Protein AF-A0A847CDE6-F1 (afdb_monomer)

Solvent-accessible surface area (backbone atoms only — not comparable to full-atom values): 7199 Å² total; per-residue (Å²): 108,73,70,57,56,50,54,49,52,53,52,52,48,53,51,50,54,51,52,49,50,52,51,25,51,54,47,37,51,52,49,52,53,52,50,53,54,47,44,52,54,51,23,53,53,48,33,51,51,52,49,53,51,48,52,47,45,44,61,77,71,66,63,63,68,65,73,66,37,55,56,52,48,56,56,47,49,54,49,44,49,56,50,23,49,56,49,30,53,57,51,43,53,52,52,51,44,50,48,37,66,73,66,53,42,68,82,60,35,47,65,78,61,49,59,76,61,46,80,73,61,72,68,63,59,57,61,65,74,75,112

Foldseek 3Di:
DVVVVVVVVVVVVVVVVVVLVVQQVVVQVVVVVVLVVVLVVQLVVQLVVLVVVVVCCCVPPVVDDDPVSVVVCVVVNVVSNVVSNVVSVVVSLVVVLVCCVVVVCVVRHDVVSVVVNDDDDPVVVVVVVVD

pLDDT: mean 76.38, std 14.14, range [44.34, 94.56]

Structure (mmCIF, N/CA/C/O backbone):
data_AF-A0A847CDE6-F1
#
_entry.id   AF-A0A847CDE6-F1
#
loop_
_atom_site.group_PDB
_atom_site.id
_atom_site.type_symbol
_atom_site.label_atom_id
_atom_site.label_alt_id
_atom_site.label_comp_id
_atom_site.label_asym_id
_atom_site.label_entity_id
_atom_site.label_seq_id
_atom_site.pdbx_PDB_ins_code
_atom_site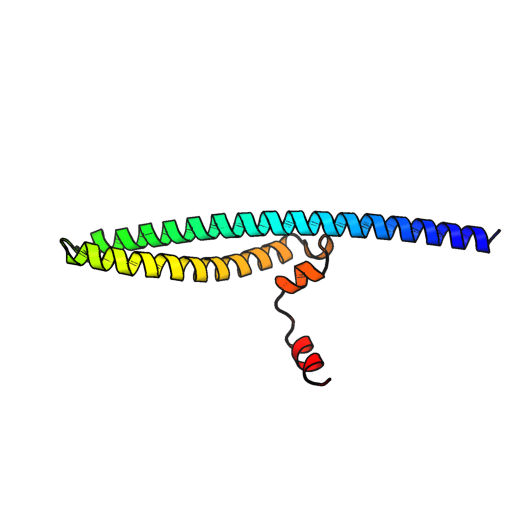.Cartn_x
_atom_site.Cartn_y
_atom_site.Cartn_z
_atom_site.occupancy
_atom_site.B_iso_or_equiv
_atom_site.auth_seq_id
_atom_site.auth_comp_id
_atom_site.auth_asym_id
_atom_site.auth_atom_id
_atom_site.pdbx_PDB_model_num
ATOM 1 N N . MET A 1 1 ? -33.922 -2.466 48.358 1.00 61.00 1 MET A N 1
ATOM 2 C CA . MET A 1 1 ? -32.780 -3.405 48.414 1.00 61.00 1 MET A CA 1
ATOM 3 C C . MET A 1 1 ? -32.584 -4.143 47.098 1.00 61.00 1 MET A C 1
ATOM 5 O O . MET A 1 1 ? -31.568 -3.888 46.480 1.00 61.00 1 MET A O 1
ATOM 9 N N . ILE A 1 2 ? -33.522 -4.970 46.613 1.00 65.50 2 ILE A N 1
ATOM 10 C CA . ILE A 1 2 ? -33.324 -5.722 45.350 1.00 65.50 2 ILE A CA 1
ATOM 11 C C . ILE A 1 2 ? -33.226 -4.790 44.123 1.00 65.50 2 ILE A C 1
ATOM 13 O O . ILE A 1 2 ? -32.323 -4.952 43.309 1.00 65.50 2 ILE A O 1
ATOM 17 N N . ASP A 1 3 ? -34.083 -3.769 44.025 1.00 72.25 3 ASP A N 1
ATOM 18 C CA . ASP A 1 3 ? -34.047 -2.811 42.902 1.00 72.25 3 ASP A CA 1
ATOM 19 C C . ASP A 1 3 ? -32.786 -1.931 42.888 1.00 72.25 3 ASP A C 1
ATOM 21 O O . ASP A 1 3 ? -32.280 -1.578 41.827 1.00 72.25 3 ASP A O 1
ATOM 25 N N . GLU A 1 4 ? -32.240 -1.622 44.065 1.00 74.31 4 GLU A N 1
ATOM 26 C CA . GLU A 1 4 ? -30.999 -0.850 44.222 1.00 74.31 4 GLU A CA 1
ATOM 27 C C . GLU A 1 4 ? -29.782 -1.655 43.753 1.00 74.31 4 GLU A C 1
ATOM 29 O O . GLU A 1 4 ? -28.921 -1.133 43.049 1.00 74.31 4 GLU A O 1
ATOM 34 N N . GLU A 1 5 ? -29.750 -2.951 44.072 1.00 73.81 5 GLU A N 1
ATOM 35 C CA . GLU A 1 5 ? -28.667 -3.856 43.682 1.00 73.81 5 GLU A CA 1
ATOM 36 C C . GLU A 1 5 ? -28.673 -4.148 42.167 1.00 73.81 5 GLU A C 1
ATOM 38 O O . GLU A 1 5 ? -27.620 -4.320 41.547 1.00 73.81 5 GLU A O 1
ATOM 43 N N . ILE A 1 6 ? -29.859 -4.181 41.547 1.00 77.50 6 ILE A N 1
ATOM 44 C CA . ILE A 1 6 ? -30.011 -4.312 40.091 1.00 77.50 6 ILE A CA 1
ATOM 45 C C . ILE A 1 6 ? -29.548 -3.028 39.394 1.00 77.50 6 ILE A C 1
ATOM 47 O O . ILE A 1 6 ? -28.787 -3.102 38.426 1.00 77.50 6 ILE A O 1
ATOM 51 N N . ASP A 1 7 ? -29.954 -1.853 39.883 1.00 78.19 7 ASP A N 1
ATOM 52 C CA . ASP A 1 7 ? -29.586 -0.576 39.262 1.00 78.19 7 ASP A CA 1
ATOM 53 C C . ASP A 1 7 ? -28.079 -0.279 39.405 1.00 78.19 7 ASP A C 1
ATOM 55 O O . ASP A 1 7 ? -27.441 0.235 38.477 1.00 78.19 7 ASP A O 1
ATOM 59 N N . GLU A 1 8 ? -27.465 -0.693 40.518 1.00 80.00 8 GLU A N 1
ATOM 60 C CA . GLU A 1 8 ? -26.016 -0.627 40.726 1.00 80.00 8 GLU A CA 1
ATOM 61 C C . GLU A 1 8 ? -25.254 -1.541 39.752 1.00 80.00 8 GLU A C 1
ATOM 63 O O . GLU A 1 8 ? -24.342 -1.072 39.059 1.00 80.00 8 GLU A O 1
ATOM 68 N N . LYS A 1 9 ? -25.684 -2.802 39.586 1.00 78.25 9 LYS A N 1
ATOM 69 C CA . LYS A 1 9 ? -25.100 -3.729 38.597 1.00 78.25 9 LYS A CA 1
ATOM 70 C C . LYS A 1 9 ? -25.218 -3.189 37.172 1.00 78.25 9 LYS A C 1
ATOM 72 O O . LYS A 1 9 ? -24.238 -3.214 36.430 1.00 78.25 9 LYS A O 1
ATOM 77 N N . VAL A 1 10 ? -26.365 -2.618 36.798 1.00 81.56 10 VAL A N 1
ATOM 78 C CA . VAL A 1 10 ? -26.576 -2.015 35.469 1.00 81.56 10 VAL A CA 1
ATOM 79 C C . VAL A 1 10 ? -25.682 -0.784 35.251 1.00 81.56 10 VAL A C 1
ATOM 81 O O . VAL A 1 10 ? -25.190 -0.564 34.139 1.00 81.56 10 VAL A O 1
ATOM 84 N N . ARG A 1 11 ? -25.438 0.039 36.279 1.00 78.25 11 ARG A N 1
ATOM 85 C CA . ARG A 1 11 ? -24.498 1.173 36.193 1.00 78.25 11 ARG A CA 1
ATOM 86 C C . ARG A 1 11 ? -23.051 0.714 36.058 1.00 78.25 11 ARG A C 1
ATOM 88 O O . ARG A 1 11 ? -22.312 1.294 35.261 1.00 78.25 11 ARG A O 1
ATOM 95 N N . GLU A 1 12 ? -22.639 -0.306 36.806 1.00 78.69 12 GLU A N 1
ATOM 96 C CA . GLU A 1 12 ? -21.302 -0.889 36.675 1.00 78.69 12 GLU A CA 1
ATOM 97 C C . GLU A 1 12 ? -21.078 -1.501 35.293 1.00 78.69 12 GLU A C 1
ATOM 99 O O . GLU A 1 12 ? -20.025 -1.297 34.688 1.00 78.69 12 GLU A O 1
ATOM 104 N N . GLN A 1 13 ? -22.080 -2.201 34.765 1.00 75.19 13 GLN A N 1
ATOM 105 C CA . GLN A 1 13 ? -22.021 -2.827 33.448 1.00 75.19 13 GLN A CA 1
ATOM 106 C C . GLN A 1 13 ? -21.903 -1.767 32.345 1.00 75.19 13 GLN A C 1
ATOM 108 O O . GLN A 1 13 ? -20.968 -1.818 31.552 1.00 75.19 13 GLN A O 1
ATOM 113 N N . ARG A 1 14 ? -22.706 -0.692 32.405 1.00 74.38 14 ARG A N 1
ATOM 114 C CA . ARG A 1 14 ? -22.579 0.458 31.488 1.00 74.38 14 ARG A CA 1
ATOM 115 C C . ARG A 1 14 ? -21.202 1.126 31.533 1.00 74.38 14 ARG A C 1
ATOM 117 O O . ARG A 1 14 ? -20.693 1.555 30.497 1.00 74.38 14 ARG A O 1
ATOM 124 N N . LYS A 1 15 ? -20.582 1.229 32.713 1.00 76.50 15 LYS A N 1
ATOM 125 C CA . LYS A 1 15 ? -19.212 1.756 32.845 1.00 76.50 15 LYS A CA 1
ATOM 126 C C . LYS A 1 15 ? -18.184 0.818 32.208 1.00 76.50 15 LYS A C 1
ATOM 128 O O . LYS A 1 15 ? -17.297 1.300 31.507 1.00 76.50 15 LYS A O 1
ATOM 133 N N . LYS A 1 16 ? -18.308 -0.498 32.417 1.00 75.69 16 LYS A N 1
ATOM 134 C CA . LYS A 1 16 ? -17.429 -1.510 31.805 1.00 75.69 16 LYS A CA 1
ATOM 135 C C . LYS A 1 16 ? -17.537 -1.491 30.279 1.00 75.69 16 LYS A C 1
ATOM 137 O O . LYS A 1 16 ? -16.508 -1.387 29.615 1.00 75.69 16 LYS A O 1
ATOM 142 N N . ASP A 1 17 ? -18.754 -1.443 29.745 1.00 73.81 17 ASP A N 1
ATOM 143 C CA . ASP A 1 17 ? -19.010 -1.380 28.302 1.00 73.81 17 ASP A CA 1
ATOM 144 C C . ASP A 1 17 ? -18.441 -0.094 27.677 1.00 73.81 17 ASP A C 1
ATOM 146 O O . ASP A 1 17 ? -17.846 -0.119 26.598 1.00 73.81 17 ASP A O 1
ATOM 150 N N . ALA A 1 18 ? -18.554 1.045 28.373 1.00 73.00 18 ALA A N 1
ATOM 151 C CA . ALA A 1 18 ? -17.982 2.312 27.917 1.00 73.00 18 ALA A CA 1
ATOM 152 C C . ALA A 1 18 ? -16.442 2.286 27.884 1.00 73.00 18 ALA A C 1
ATOM 154 O O . ALA A 1 18 ? -15.833 2.791 26.936 1.00 73.00 18 ALA A O 1
ATOM 155 N N . ILE A 1 19 ? -15.805 1.681 28.891 1.00 75.06 19 ILE A N 1
ATOM 156 C CA . ILE A 1 19 ? -14.346 1.504 28.943 1.00 75.06 19 ILE A CA 1
ATOM 157 C C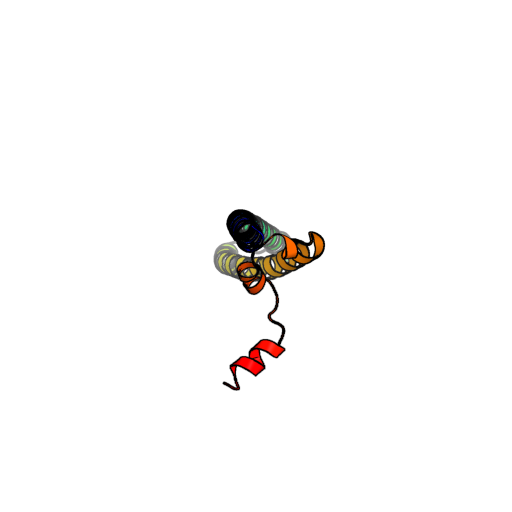 . ILE A 1 19 ? -13.886 0.543 27.837 1.00 75.06 19 ILE A C 1
ATOM 159 O O . ILE A 1 19 ? -12.897 0.815 27.150 1.00 75.06 19 ILE A O 1
ATOM 163 N N . GLU A 1 20 ? -14.614 -0.552 27.616 1.00 74.31 20 GLU A N 1
ATOM 164 C CA . GLU A 1 20 ? -14.328 -1.505 26.545 1.00 74.31 20 GLU A CA 1
ATOM 165 C C . GLU A 1 20 ? -14.460 -0.852 25.164 1.00 74.31 20 GLU A C 1
ATOM 167 O O . GLU A 1 20 ? -13.567 -0.995 24.326 1.00 74.31 20 GLU A O 1
ATOM 172 N N . TYR A 1 21 ? -15.508 -0.054 24.942 1.00 73.44 21 TYR A N 1
ATOM 173 C CA . TYR A 1 21 ? -15.693 0.704 23.707 1.00 73.44 21 TYR A CA 1
ATOM 174 C C . TYR A 1 21 ? -14.537 1.681 23.450 1.00 73.44 21 TYR A C 1
ATOM 176 O O . TYR A 1 21 ? -14.010 1.745 22.334 1.00 73.44 21 TYR A O 1
ATOM 184 N N . GLN A 1 22 ? -14.087 2.412 24.476 1.00 73.81 22 GLN A N 1
ATOM 185 C CA . GLN A 1 22 ? -12.930 3.303 24.345 1.00 73.81 22 GLN A CA 1
ATOM 186 C C . GLN A 1 22 ? -11.635 2.538 24.040 1.00 73.81 22 GLN A C 1
ATOM 188 O O . GLN A 1 22 ? -10.854 2.971 23.187 1.00 73.81 22 GLN A O 1
ATOM 193 N N . ASN A 1 23 ? -11.421 1.381 24.670 1.00 74.19 23 ASN A N 1
ATOM 194 C CA . ASN A 1 23 ? -10.270 0.523 24.389 1.00 74.19 23 ASN A CA 1
ATOM 195 C C . ASN A 1 23 ? -10.312 -0.041 22.957 1.00 74.19 23 ASN A C 1
ATOM 197 O O . ASN A 1 23 ? -9.308 0.035 22.246 1.00 74.19 23 ASN A O 1
ATOM 201 N N . LYS A 1 24 ? -11.475 -0.512 22.483 1.00 70.00 24 LYS A N 1
ATOM 202 C CA . LYS A 1 24 ? -11.680 -0.951 21.089 1.00 70.00 24 LYS A CA 1
ATOM 203 C C . LYS A 1 24 ? -11.428 0.182 20.097 1.00 70.00 24 LYS A C 1
ATOM 205 O O . LYS A 1 24 ? -10.770 -0.029 19.076 1.00 70.00 24 LYS A O 1
ATOM 210 N N . LYS A 1 25 ? -11.881 1.404 20.400 1.00 69.88 25 LYS A N 1
ATOM 211 C CA . LYS A 1 25 ? -11.625 2.594 19.573 1.00 69.88 25 LYS A CA 1
ATOM 212 C C . LYS A 1 25 ? -10.127 2.887 19.469 1.00 69.88 25 LYS A C 1
ATOM 214 O O . LYS A 1 25 ? -9.624 3.043 18.360 1.00 69.88 25 LYS A O 1
ATOM 219 N N . ARG A 1 26 ? -9.399 2.903 20.591 1.00 71.38 26 ARG A N 1
ATOM 220 C CA . ARG A 1 26 ? -7.944 3.143 20.607 1.00 71.38 26 ARG A CA 1
ATOM 221 C C . ARG A 1 26 ? -7.178 2.081 19.811 1.00 71.38 26 ARG A C 1
ATOM 223 O O . ARG A 1 26 ? -6.341 2.435 18.987 1.00 71.38 26 ARG A O 1
ATOM 230 N N . ASN A 1 27 ? -7.515 0.805 19.986 1.00 73.50 27 ASN A N 1
ATOM 231 C CA . ASN A 1 27 ? -6.887 -0.288 19.237 1.00 73.50 27 ASN A CA 1
ATOM 232 C C . ASN A 1 27 ? -7.158 -0.193 17.729 1.00 73.50 27 ASN A C 1
ATOM 234 O O . ASN A 1 27 ? -6.274 -0.482 16.928 1.00 73.50 27 ASN A O 1
ATOM 238 N N . SER A 1 28 ? -8.348 0.272 17.342 1.00 72.31 28 SER A N 1
ATOM 239 C CA . SER A 1 28 ? -8.709 0.496 15.938 1.00 72.31 28 SER A CA 1
ATOM 240 C C . SER A 1 28 ? -7.861 1.598 15.291 1.00 72.31 28 SER A C 1
ATOM 242 O O . SER A 1 28 ? -7.417 1.438 14.158 1.00 72.31 28 SER A O 1
ATOM 244 N N . TYR A 1 29 ? -7.584 2.692 16.013 1.00 74.69 29 TYR A N 1
ATOM 245 C CA . TYR A 1 29 ? -6.681 3.744 15.528 1.00 74.69 29 TYR A CA 1
ATOM 246 C C . TYR A 1 29 ? -5.245 3.247 15.375 1.00 74.69 29 TYR A C 1
ATOM 248 O O . TYR A 1 29 ? -4.617 3.525 14.359 1.00 74.69 29 TYR A O 1
ATOM 256 N N . ILE A 1 30 ? -4.738 2.491 16.353 1.00 76.25 30 ILE A N 1
ATOM 257 C CA . ILE A 1 30 ? -3.386 1.919 16.286 1.00 76.25 30 ILE A CA 1
ATOM 258 C C . ILE A 1 30 ? -3.277 0.964 15.096 1.00 76.25 30 ILE A C 1
ATOM 260 O O . ILE A 1 30 ? -2.322 1.053 14.332 1.00 76.25 30 ILE A O 1
ATOM 264 N N . PHE A 1 31 ? -4.277 0.106 14.887 1.00 79.88 31 PHE A N 1
ATOM 265 C CA . PHE A 1 31 ? -4.314 -0.778 13.726 1.00 79.88 31 PHE A CA 1
ATOM 266 C C . PHE A 1 31 ? -4.326 -0.000 12.414 1.00 79.88 31 PHE A C 1
ATOM 268 O O . PHE A 1 31 ? -3.556 -0.326 11.522 1.00 79.88 31 PHE A O 1
ATOM 275 N N . MET A 1 32 ? -5.154 1.041 12.303 1.00 80.31 32 MET A N 1
ATOM 276 C CA . MET A 1 32 ? -5.215 1.870 11.102 1.00 80.31 32 MET A CA 1
ATOM 277 C C . MET A 1 32 ? -3.871 2.554 10.826 1.00 80.31 32 MET A C 1
ATOM 279 O O . MET A 1 32 ? -3.398 2.507 9.699 1.00 80.31 32 MET A O 1
ATOM 283 N N . LEU A 1 33 ? -3.213 3.102 11.853 1.00 81.81 33 LEU A N 1
ATOM 284 C CA . LEU A 1 33 ? -1.878 3.694 11.723 1.00 81.81 33 LEU A CA 1
ATOM 285 C C . LEU A 1 33 ? -0.827 2.667 11.288 1.00 81.81 33 LEU A C 1
ATOM 287 O O . LEU A 1 33 ? -0.049 2.939 10.377 1.00 81.81 33 LEU A O 1
ATOM 291 N N . CYS A 1 34 ? -0.811 1.481 11.901 1.00 83.06 34 CYS A N 1
ATOM 292 C CA . CYS A 1 34 ? 0.099 0.406 11.512 1.00 83.06 34 CYS A CA 1
ATOM 293 C C . CYS A 1 34 ? -0.175 -0.094 10.088 1.00 83.06 34 CYS A C 1
ATOM 295 O O . CYS A 1 34 ? 0.771 -0.326 9.341 1.00 83.06 34 CYS A O 1
ATOM 297 N N . ALA A 1 35 ? -1.444 -0.236 9.705 1.00 82.81 35 ALA A N 1
ATOM 298 C CA . ALA A 1 35 ? -1.846 -0.670 8.374 1.00 82.81 35 ALA A CA 1
ATOM 299 C C . ALA A 1 35 ? -1.438 0.360 7.311 1.00 82.81 35 ALA A C 1
ATOM 301 O O . ALA A 1 35 ? -0.831 -0.012 6.315 1.00 82.81 35 ALA A O 1
ATOM 302 N N . SER A 1 36 ? -1.655 1.653 7.563 1.00 85.88 36 SER A N 1
ATOM 303 C CA . SER A 1 36 ? -1.210 2.720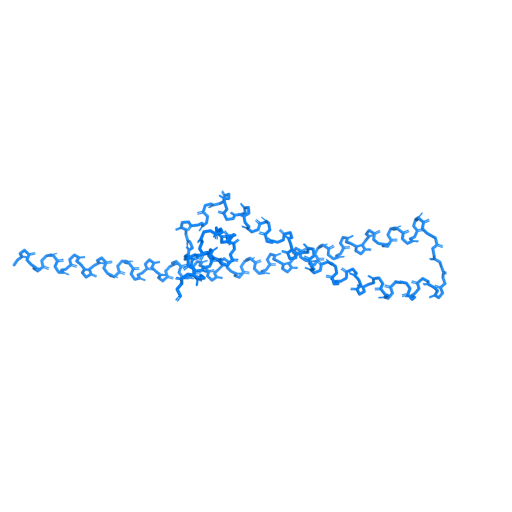 6.660 1.00 85.88 36 SER A CA 1
ATOM 304 C C . SER A 1 36 ? 0.315 2.810 6.559 1.00 85.88 36 SER A C 1
ATOM 306 O O . SER A 1 36 ? 0.848 3.002 5.471 1.00 85.88 36 SER A O 1
ATOM 308 N N . LEU A 1 37 ? 1.048 2.639 7.666 1.00 89.62 37 LEU A N 1
ATOM 309 C CA . LEU A 1 37 ? 2.514 2.568 7.616 1.00 89.62 37 LEU A CA 1
ATOM 310 C C . LEU A 1 37 ? 2.986 1.370 6.787 1.00 89.62 37 LEU A C 1
ATOM 312 O O . LEU A 1 37 ? 3.899 1.506 5.975 1.00 89.62 37 LEU A O 1
ATOM 316 N N . PHE A 1 38 ? 2.350 0.212 6.970 1.00 88.25 38 PHE A N 1
ATOM 317 C CA . PHE A 1 38 ? 2.641 -0.984 6.191 1.00 88.25 38 PHE A CA 1
ATOM 318 C C . PHE A 1 38 ? 2.361 -0.768 4.698 1.00 88.25 38 PHE A C 1
ATOM 320 O O . PHE A 1 38 ? 3.229 -1.071 3.888 1.00 88.25 38 PHE A O 1
ATOM 327 N N . GLU A 1 39 ? 1.221 -0.167 4.343 1.00 88.31 39 GLU A N 1
ATOM 328 C CA . GLU A 1 39 ? 0.854 0.179 2.962 1.00 88.31 39 GLU A CA 1
ATOM 329 C C . GLU A 1 39 ? 1.926 1.038 2.281 1.00 88.31 39 GLU A C 1
ATOM 331 O O . GLU A 1 39 ? 2.331 0.760 1.151 1.00 88.31 39 GLU A O 1
ATOM 336 N N . ILE A 1 40 ? 2.425 2.066 2.978 1.00 90.81 40 ILE A N 1
ATOM 337 C CA . ILE A 1 40 ? 3.462 2.959 2.449 1.00 90.81 40 ILE A CA 1
ATOM 338 C C . ILE A 1 40 ? 4.762 2.184 2.215 1.00 90.81 40 ILE A C 1
ATOM 340 O O . ILE A 1 40 ? 5.333 2.264 1.128 1.00 90.81 40 ILE A O 1
ATOM 344 N N . VAL A 1 41 ? 5.232 1.424 3.210 1.00 93.06 41 VAL A N 1
ATOM 345 C CA . VAL A 1 41 ? 6.488 0.664 3.095 1.00 93.06 41 VAL A CA 1
ATOM 346 C C . VAL A 1 41 ? 6.391 -0.397 1.998 1.00 93.06 41 VAL A C 1
ATOM 348 O O . VAL A 1 41 ? 7.304 -0.518 1.182 1.00 93.06 41 VAL A O 1
ATOM 351 N N . GLU A 1 42 ? 5.281 -1.129 1.942 1.00 90.38 42 GLU A N 1
ATOM 352 C CA . GLU A 1 4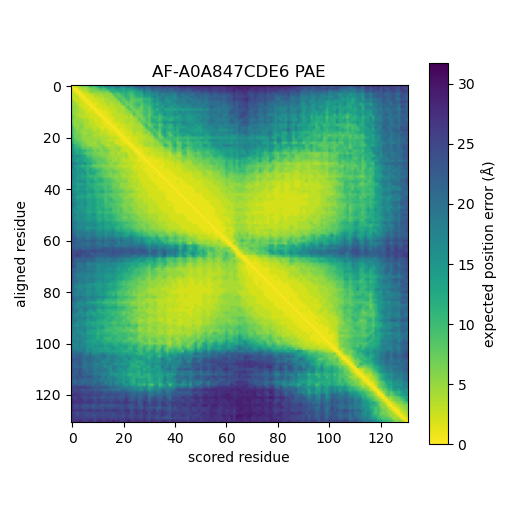2 ? 5.001 -2.127 0.910 1.00 90.38 42 GLU A CA 1
ATOM 353 C C . GLU A 1 42 ? 5.011 -1.499 -0.487 1.00 90.38 42 GLU A C 1
ATOM 355 O O . GLU A 1 42 ? 5.690 -1.999 -1.386 1.00 90.38 42 GLU A O 1
ATOM 360 N N . THR A 1 43 ? 4.313 -0.375 -0.665 1.00 91.56 43 THR A N 1
ATOM 361 C CA . THR A 1 43 ? 4.219 0.308 -1.961 1.00 91.56 43 THR A CA 1
ATOM 362 C C . THR A 1 43 ? 5.583 0.819 -2.421 1.00 91.56 43 THR A C 1
ATOM 364 O O . THR A 1 43 ? 5.950 0.638 -3.582 1.00 91.56 43 THR A O 1
ATOM 367 N N . VAL A 1 44 ? 6.373 1.407 -1.516 1.00 93.38 44 VAL A N 1
ATOM 368 C CA . VAL A 1 44 ? 7.735 1.868 -1.826 1.00 93.38 44 VAL A CA 1
ATOM 369 C C . VAL A 1 44 ? 8.625 0.695 -2.236 1.00 93.38 44 VAL A C 1
ATOM 371 O O . VAL A 1 44 ? 9.296 0.773 -3.266 1.00 93.38 44 VAL A O 1
ATOM 374 N N . LEU A 1 45 ? 8.602 -0.410 -1.484 1.00 94.56 45 LEU A N 1
ATOM 375 C CA . LEU A 1 45 ? 9.367 -1.613 -1.823 1.00 94.56 45 LEU A CA 1
ATOM 376 C C . LEU A 1 45 ? 8.970 -2.168 -3.193 1.00 94.56 45 LEU A C 1
ATOM 378 O O . LEU A 1 45 ? 9.840 -2.504 -3.995 1.00 94.56 45 LEU A O 1
ATOM 382 N N . LEU A 1 46 ? 7.672 -2.223 -3.486 1.00 94.00 46 LEU A N 1
ATOM 383 C CA . LEU A 1 46 ? 7.169 -2.721 -4.759 1.00 94.00 46 LEU A CA 1
ATOM 384 C C . LEU A 1 46 ? 7.626 -1.849 -5.932 1.00 94.00 46 LEU A C 1
ATOM 386 O O . LEU A 1 46 ? 8.090 -2.382 -6.940 1.00 94.00 46 LEU A O 1
ATOM 390 N N . ILE A 1 47 ? 7.548 -0.523 -5.797 1.00 92.94 47 ILE A N 1
ATOM 391 C CA . ILE A 1 47 ? 8.026 0.413 -6.823 1.00 92.94 47 ILE A CA 1
ATOM 392 C C . ILE A 1 47 ? 9.526 0.223 -7.061 1.00 92.94 47 ILE A C 1
ATOM 394 O O . ILE A 1 47 ? 9.948 0.148 -8.213 1.00 92.94 47 ILE A O 1
ATOM 398 N N . VAL A 1 48 ? 10.328 0.092 -5.998 1.00 94.12 48 VAL A N 1
ATOM 399 C CA . VAL A 1 48 ? 11.774 -0.155 -6.113 1.00 94.12 48 VAL A CA 1
ATOM 400 C C . VAL A 1 48 ? 12.049 -1.466 -6.849 1.00 94.12 48 VAL A C 1
ATOM 402 O O . VAL A 1 48 ? 12.864 -1.488 -7.769 1.00 94.12 48 VAL A O 1
ATOM 405 N N . VAL A 1 49 ? 11.346 -2.548 -6.504 1.00 94.56 49 VAL A N 1
ATOM 406 C CA . VAL A 1 49 ? 11.492 -3.845 -7.182 1.00 94.56 49 VAL A CA 1
ATOM 407 C C . VAL A 1 49 ? 11.129 -3.733 -8.662 1.00 94.56 49 VAL A C 1
ATOM 409 O O . VAL A 1 49 ? 11.899 -4.187 -9.508 1.00 94.56 49 VAL A O 1
ATOM 412 N N . LEU A 1 50 ? 10.009 -3.087 -9.000 1.00 93.50 50 LEU A N 1
ATOM 413 C CA . LEU A 1 50 ? 9.621 -2.856 -10.394 1.00 93.50 50 LEU A CA 1
ATOM 414 C C . LEU A 1 50 ? 10.671 -2.036 -11.151 1.00 93.50 50 LEU A C 1
ATOM 416 O O . LEU A 1 50 ? 10.977 -2.352 -12.299 1.00 93.50 50 LEU A O 1
ATOM 420 N N . PHE A 1 51 ? 11.260 -1.029 -10.505 1.00 92.31 51 PHE A N 1
ATOM 421 C CA . PHE A 1 51 ? 12.335 -0.224 -11.079 1.00 92.31 51 PHE A CA 1
ATOM 422 C C . PHE A 1 51 ? 13.593 -1.040 -11.370 1.00 92.31 51 PHE A C 1
ATOM 424 O O . PHE A 1 51 ? 14.166 -0.925 -12.453 1.00 92.31 51 PHE A O 1
ATOM 431 N N . VAL A 1 52 ? 14.017 -1.881 -10.424 1.00 91.88 52 VAL A N 1
ATOM 432 C CA . VAL A 1 52 ? 15.183 -2.760 -10.592 1.00 91.88 52 VAL A CA 1
ATOM 433 C C . VAL A 1 52 ? 14.942 -3.752 -11.726 1.00 91.88 52 VAL A C 1
ATOM 435 O O . VAL A 1 52 ? 15.805 -3.923 -12.587 1.00 91.88 52 VAL A O 1
ATOM 438 N N . VAL A 1 53 ? 13.754 -4.360 -11.774 1.00 92.19 53 VAL A N 1
ATOM 439 C CA . VAL A 1 53 ? 13.356 -5.273 -12.852 1.00 92.19 53 VAL A CA 1
ATOM 440 C C . VAL A 1 53 ? 13.355 -4.546 -14.198 1.00 92.19 53 VAL A C 1
ATOM 442 O O . VAL A 1 53 ? 13.916 -5.050 -15.169 1.00 92.19 53 VAL A O 1
ATOM 445 N N . PHE A 1 54 ? 12.798 -3.338 -14.263 1.00 89.81 54 PHE A N 1
ATOM 446 C CA . PHE A 1 54 ? 12.788 -2.536 -15.482 1.00 89.81 54 PHE A CA 1
ATOM 447 C C . PHE A 1 54 ? 14.200 -2.179 -15.966 1.00 89.81 54 PHE A C 1
ATOM 449 O O . PHE A 1 54 ? 14.511 -2.382 -17.141 1.00 89.81 54 PHE A O 1
ATOM 456 N N . MET A 1 55 ? 15.078 -1.711 -15.072 1.00 87.31 55 MET A N 1
ATOM 457 C CA . MET A 1 55 ? 16.478 -1.440 -15.416 1.00 87.31 55 MET A CA 1
ATOM 458 C C . MET A 1 55 ? 17.198 -2.695 -15.905 1.00 87.31 55 MET A C 1
ATOM 460 O O . MET A 1 55 ? 17.942 -2.634 -16.884 1.00 87.31 55 MET A O 1
ATOM 464 N N . PHE A 1 56 ? 16.942 -3.842 -15.273 1.00 88.69 56 PHE A N 1
ATOM 465 C CA . PHE A 1 56 ? 17.484 -5.117 -15.723 1.00 88.69 56 PHE A CA 1
ATOM 466 C C . PHE A 1 56 ? 17.056 -5.426 -17.166 1.00 88.69 56 PHE A C 1
ATOM 468 O O . PHE A 1 56 ? 17.912 -5.714 -17.998 1.00 88.69 56 PHE A O 1
ATOM 475 N N . PHE A 1 57 ? 15.771 -5.287 -17.508 1.00 87.94 57 PHE A N 1
ATOM 476 C CA . PHE A 1 57 ? 15.294 -5.494 -18.882 1.00 87.94 57 PHE A CA 1
ATOM 477 C C . PHE A 1 57 ? 15.903 -4.504 -19.887 1.00 87.94 57 PHE A C 1
ATOM 479 O O . PHE A 1 57 ? 16.349 -4.920 -20.958 1.00 87.94 57 PHE A O 1
ATOM 486 N N . MET A 1 58 ? 15.976 -3.216 -19.544 1.00 84.88 58 MET A N 1
ATOM 487 C CA . MET A 1 58 ? 16.577 -2.181 -20.398 1.00 84.88 58 MET A CA 1
ATOM 488 C C . MET A 1 58 ? 18.033 -2.498 -20.761 1.00 84.88 58 MET A C 1
ATOM 490 O O . MET A 1 58 ? 18.402 -2.440 -21.935 1.00 84.88 58 MET A O 1
ATOM 494 N N . ILE A 1 59 ? 18.848 -2.869 -19.768 1.00 82.62 59 ILE A N 1
ATOM 495 C CA . ILE A 1 59 ? 20.293 -3.065 -19.944 1.00 82.62 59 ILE A CA 1
ATOM 496 C C . ILE A 1 59 ? 20.607 -4.440 -20.543 1.00 82.62 59 ILE A C 1
ATOM 498 O O . ILE A 1 59 ? 21.409 -4.532 -21.469 1.00 82.62 59 ILE A O 1
ATOM 502 N N . LYS A 1 60 ? 20.007 -5.517 -20.016 1.00 81.56 60 LYS A N 1
ATOM 503 C CA . LYS A 1 60 ? 20.374 -6.899 -20.379 1.00 81.56 60 LYS A CA 1
ATOM 504 C C . LYS A 1 60 ? 19.631 -7.453 -21.586 1.00 81.56 60 LYS A C 1
ATOM 506 O O . LYS A 1 60 ? 20.168 -8.338 -22.244 1.00 81.56 60 LYS A O 1
ATOM 511 N N . VAL A 1 61 ? 18.402 -7.004 -21.839 1.00 80.19 61 VAL A N 1
ATOM 512 C CA . VAL A 1 61 ? 17.553 -7.587 -22.889 1.00 80.19 61 VAL A CA 1
ATOM 513 C C . VAL A 1 61 ? 17.535 -6.685 -24.113 1.00 80.19 61 VAL A C 1
ATOM 515 O O . VAL A 1 61 ? 17.904 -7.120 -25.201 1.00 80.19 61 VAL A O 1
ATOM 518 N N . PHE A 1 62 ? 17.169 -5.416 -23.938 1.00 79.62 62 PHE A N 1
ATOM 519 C CA . PHE A 1 62 ? 16.934 -4.522 -25.072 1.00 79.62 62 PHE A CA 1
ATOM 520 C C . PHE A 1 62 ? 18.163 -3.724 -25.528 1.00 79.62 62 PHE A C 1
ATOM 522 O O . PHE A 1 62 ? 18.133 -3.180 -26.627 1.00 79.62 62 PHE A O 1
ATOM 529 N N . HIS A 1 63 ? 19.236 -3.670 -24.726 1.00 80.50 63 HIS A N 1
ATOM 530 C CA . HIS A 1 63 ? 20.488 -2.963 -25.046 1.00 80.50 63 HIS A CA 1
ATOM 531 C C . HIS A 1 63 ? 20.269 -1.517 -25.545 1.00 80.50 63 HIS A C 1
ATOM 533 O O . HIS A 1 63 ? 21.000 -1.028 -26.405 1.00 80.50 63 HIS A O 1
ATOM 539 N N . ILE A 1 64 ? 19.244 -0.829 -25.029 1.00 72.31 64 ILE A N 1
ATOM 540 C CA . ILE A 1 64 ? 18.860 0.506 -25.508 1.00 72.31 64 ILE A CA 1
ATOM 541 C C . ILE A 1 64 ? 19.872 1.528 -24.981 1.00 72.31 64 ILE A C 1
ATOM 543 O O . ILE A 1 64 ? 20.055 1.657 -23.771 1.00 72.31 64 ILE A O 1
ATOM 547 N N . GLN A 1 65 ? 20.525 2.259 -25.887 1.00 73.69 65 GLN A N 1
ATOM 548 C CA . GLN A 1 65 ? 21.503 3.307 -25.573 1.00 73.69 65 GLN A CA 1
ATOM 549 C C . GLN A 1 65 ? 21.160 4.617 -26.304 1.00 73.69 65 GLN A C 1
ATOM 551 O O . GLN A 1 65 ? 20.484 4.604 -27.333 1.00 73.69 65 GLN A O 1
ATOM 556 N N . GLY A 1 66 ? 21.643 5.748 -25.779 1.00 77.50 66 GLY A N 1
ATOM 557 C CA . GLY A 1 66 ? 21.460 7.084 -26.367 1.00 77.50 66 GLY A CA 1
ATOM 558 C C . GLY A 1 66 ? 20.161 7.788 -25.952 1.00 77.50 66 GLY A C 1
ATOM 559 O O . GLY A 1 66 ? 19.490 7.369 -25.011 1.00 77.50 66 GLY A O 1
ATOM 560 N N . ASP A 1 67 ? 19.793 8.859 -26.662 1.00 77.75 67 ASP A N 1
ATOM 561 C CA . ASP A 1 67 ? 18.641 9.723 -26.325 1.00 77.75 67 ASP A CA 1
ATOM 562 C C . ASP A 1 67 ? 17.303 8.975 -26.237 1.00 77.75 67 ASP A C 1
ATOM 564 O O . ASP A 1 67 ? 16.446 9.304 -25.413 1.00 77.75 67 ASP A O 1
ATOM 568 N N . ALA A 1 68 ? 17.138 7.913 -27.030 1.00 78.44 68 ALA A N 1
ATOM 569 C CA . ALA A 1 68 ? 15.959 7.056 -26.971 1.00 78.44 68 ALA A CA 1
ATOM 570 C C . ALA A 1 68 ? 15.808 6.368 -25.602 1.00 78.44 68 ALA A C 1
ATOM 572 O O . ALA A 1 68 ? 14.687 6.225 -25.119 1.00 78.44 68 ALA A O 1
ATOM 573 N N . ALA A 1 69 ? 16.912 5.993 -24.944 1.00 78.62 69 ALA A N 1
ATOM 574 C CA . ALA A 1 69 ? 16.884 5.376 -23.619 1.00 78.62 69 ALA A CA 1
ATOM 575 C C . ALA A 1 69 ? 16.375 6.356 -22.553 1.00 78.62 69 ALA A C 1
ATOM 577 O O . ALA A 1 69 ? 15.599 5.969 -21.683 1.00 78.62 69 ALA A O 1
ATOM 578 N N . THR A 1 70 ? 16.764 7.630 -22.649 1.00 83.06 70 THR A N 1
ATOM 579 C CA . THR A 1 70 ? 16.359 8.684 -21.710 1.00 83.06 70 THR A CA 1
ATOM 580 C C . THR A 1 70 ? 14.857 8.950 -21.781 1.00 83.06 70 THR A C 1
ATOM 582 O O . THR A 1 70 ? 14.185 8.982 -20.749 1.00 83.06 70 THR A O 1
ATOM 585 N N . ILE 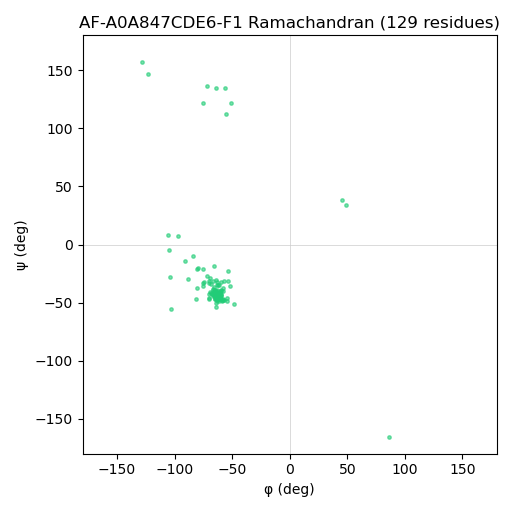A 1 71 ? 14.311 9.078 -22.996 1.00 86.44 71 ILE A N 1
ATOM 586 C CA . ILE A 1 71 ? 12.872 9.298 -23.211 1.00 86.44 71 ILE A CA 1
ATOM 587 C C . ILE A 1 71 ? 12.074 8.090 -22.707 1.00 86.44 71 ILE A C 1
ATOM 589 O O . ILE A 1 71 ? 11.095 8.240 -21.974 1.00 86.44 71 ILE A O 1
ATOM 593 N N . LEU A 1 72 ? 12.516 6.878 -23.054 1.00 86.31 72 LEU A N 1
ATOM 594 C CA . LEU A 1 72 ? 11.843 5.643 -22.656 1.00 86.31 72 LEU A CA 1
ATOM 595 C C . LEU A 1 72 ? 11.893 5.450 -21.134 1.00 86.31 72 LEU A C 1
ATOM 597 O O . LEU A 1 72 ? 10.889 5.079 -20.532 1.00 86.31 72 LEU A O 1
ATOM 601 N N . PHE A 1 73 ? 13.015 5.791 -20.494 1.00 87.25 73 PHE A N 1
ATOM 602 C CA . PHE A 1 73 ? 13.156 5.782 -19.040 1.00 87.25 73 PHE A CA 1
ATOM 603 C C . PHE A 1 73 ? 12.211 6.779 -18.355 1.00 87.25 73 PHE A C 1
ATOM 605 O O . PHE A 1 73 ? 11.571 6.417 -17.368 1.00 87.25 73 PHE A O 1
ATOM 612 N N . GLN A 1 74 ? 12.064 8.003 -18.875 1.00 88.25 74 GLN A N 1
ATOM 613 C CA . GLN A 1 74 ? 11.135 8.996 -18.316 1.00 88.25 74 GLN A CA 1
ATOM 614 C C . GLN A 1 74 ? 9.678 8.532 -18.394 1.00 88.25 74 GLN A C 1
ATOM 616 O O . GLN A 1 74 ? 8.966 8.569 -17.389 1.00 88.25 74 GLN A O 1
ATOM 621 N N . VAL A 1 75 ? 9.238 8.050 -19.560 1.00 90.44 75 VAL A N 1
ATOM 622 C CA . VAL A 1 75 ? 7.861 7.564 -19.737 1.00 90.44 75 VAL A CA 1
ATOM 623 C C . VAL A 1 75 ? 7.609 6.345 -18.848 1.00 90.44 75 VAL A C 1
ATOM 625 O O . VAL A 1 75 ? 6.610 6.295 -18.129 1.00 90.44 75 VAL A O 1
ATOM 628 N N . MET A 1 76 ? 8.535 5.384 -18.833 1.00 90.81 76 MET A N 1
ATOM 629 C CA . MET A 1 76 ? 8.381 4.164 -18.039 1.00 90.81 76 MET A CA 1
ATOM 630 C C . MET A 1 76 ? 8.471 4.416 -16.538 1.00 90.81 76 MET A C 1
ATOM 632 O O . MET A 1 76 ? 7.792 3.731 -15.785 1.00 90.81 76 MET A O 1
ATOM 636 N N . THR A 1 77 ? 9.211 5.429 -16.089 1.00 90.56 77 THR A N 1
ATOM 637 C CA . THR A 1 77 ? 9.219 5.860 -14.682 1.00 90.56 77 THR A CA 1
ATOM 638 C C . THR A 1 77 ? 7.816 6.237 -14.213 1.00 90.56 77 THR A C 1
ATOM 640 O O . THR A 1 77 ? 7.368 5.770 -13.166 1.00 90.56 77 THR A O 1
ATOM 643 N N . VAL A 1 78 ? 7.087 7.028 -15.006 1.00 93.44 78 VAL A N 1
ATOM 644 C CA . VAL A 1 78 ? 5.705 7.416 -14.683 1.00 93.44 78 VAL A CA 1
ATOM 645 C C . VAL A 1 78 ? 4.788 6.192 -14.678 1.00 93.44 78 VAL A C 1
ATOM 647 O O . VAL A 1 78 ? 3.983 6.023 -13.761 1.00 93.44 78 VAL A O 1
ATOM 650 N N . VAL A 1 79 ? 4.942 5.301 -15.661 1.00 93.56 79 VAL A N 1
ATOM 651 C CA . VAL A 1 79 ? 4.152 4.063 -15.757 1.00 93.56 79 VAL A CA 1
ATOM 652 C C . VAL A 1 79 ? 4.419 3.131 -14.573 1.00 93.56 79 VAL A C 1
ATOM 654 O O . VAL A 1 79 ? 3.471 2.611 -13.991 1.00 93.56 79 VAL A O 1
ATOM 657 N N . ILE A 1 80 ? 5.678 2.942 -14.177 1.00 94.12 80 ILE A N 1
ATOM 658 C CA . ILE A 1 80 ? 6.075 2.107 -13.035 1.00 94.12 80 ILE A CA 1
ATOM 659 C C . ILE A 1 80 ? 5.580 2.712 -11.729 1.00 94.12 80 ILE A C 1
ATOM 661 O O . ILE A 1 80 ? 5.133 1.975 -10.857 1.00 94.12 80 ILE A O 1
ATOM 665 N N . PHE A 1 81 ? 5.612 4.035 -11.593 1.00 93.00 81 PHE A N 1
ATOM 666 C CA . PHE A 1 81 ? 5.095 4.701 -10.407 1.00 93.00 81 PHE A CA 1
ATOM 667 C C . PHE A 1 81 ? 3.582 4.495 -10.267 1.00 93.00 81 PHE A C 1
ATOM 669 O O . PHE A 1 81 ? 3.121 3.973 -9.255 1.00 93.00 81 PHE A O 1
ATOM 676 N N . ILE A 1 82 ? 2.804 4.825 -11.304 1.00 94.44 82 ILE A N 1
ATOM 677 C CA . ILE A 1 82 ? 1.342 4.665 -11.286 1.00 94.44 82 ILE A CA 1
ATOM 678 C C . ILE A 1 82 ? 0.958 3.187 -11.158 1.00 94.44 82 ILE A C 1
ATOM 680 O O . ILE A 1 82 ? 0.124 2.826 -10.328 1.00 94.44 82 ILE A O 1
ATOM 684 N N . GLY A 1 83 ? 1.591 2.320 -11.948 1.00 93.25 83 GLY A N 1
ATOM 685 C CA . GLY A 1 83 ? 1.369 0.879 -11.904 1.00 93.25 83 GLY A CA 1
ATOM 686 C C . GLY A 1 83 ? 1.742 0.281 -10.550 1.00 93.25 83 GLY A C 1
ATOM 687 O O . GLY A 1 83 ? 0.987 -0.523 -10.011 1.00 93.25 83 GLY A O 1
ATOM 688 N N . GLY A 1 84 ? 2.856 0.719 -9.966 1.00 92.38 84 GLY A N 1
ATOM 689 C CA . GLY A 1 84 ? 3.316 0.303 -8.647 1.00 92.38 84 GLY A CA 1
ATOM 690 C C . GLY A 1 84 ? 2.376 0.742 -7.529 1.00 92.38 84 GLY A C 1
ATOM 691 O O . GLY A 1 84 ? 2.083 -0.064 -6.654 1.00 92.38 84 GLY A O 1
ATOM 692 N N . MET A 1 85 ? 1.815 1.954 -7.590 1.00 91.94 85 MET A N 1
ATOM 693 C CA . MET A 1 85 ? 0.776 2.383 -6.645 1.00 91.94 85 MET A CA 1
ATOM 694 C C . MET A 1 85 ? -0.485 1.516 -6.744 1.00 91.94 85 MET A C 1
ATOM 696 O O . MET A 1 85 ? -1.001 1.052 -5.730 1.00 91.94 85 MET A O 1
ATOM 700 N N . ILE A 1 86 ? -0.978 1.262 -7.962 1.00 92.44 86 ILE A N 1
ATOM 701 C CA . ILE A 1 86 ? -2.188 0.449 -8.169 1.00 92.44 86 ILE A CA 1
ATOM 702 C C . ILE A 1 86 ? -1.954 -0.995 -7.707 1.00 92.44 86 ILE A C 1
ATOM 704 O O . ILE A 1 86 ? -2.792 -1.570 -7.011 1.00 92.44 86 ILE A O 1
ATOM 708 N N . LEU A 1 87 ? -0.816 -1.589 -8.075 1.00 91.75 87 LEU A N 1
ATOM 709 C CA . LEU A 1 87 ? -0.449 -2.943 -7.662 1.00 91.75 87 LEU A CA 1
ATOM 710 C C . LEU A 1 87 ? -0.221 -3.032 -6.154 1.00 91.75 87 LEU A C 1
ATOM 712 O O . LEU A 1 87 ? -0.738 -3.958 -5.534 1.00 91.75 87 LEU A O 1
ATOM 716 N N . GLY A 1 88 ? 0.478 -2.058 -5.569 1.00 89.44 88 GLY A N 1
ATOM 717 C CA . GLY A 1 88 ? 0.686 -1.941 -4.127 1.00 89.44 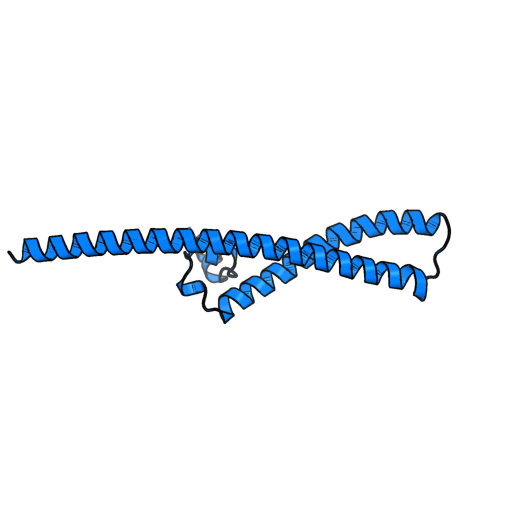88 GLY A CA 1
ATOM 718 C C . GLY A 1 88 ? -0.641 -1.943 -3.383 1.00 89.44 88 GLY A C 1
ATOM 719 O O . GLY A 1 88 ? -0.849 -2.783 -2.517 1.00 89.44 88 GLY A O 1
ATOM 720 N N . PHE A 1 89 ? -1.602 -1.126 -3.818 1.00 88.12 89 PHE A N 1
ATOM 721 C CA . PHE A 1 89 ? -2.938 -1.095 -3.222 1.00 88.12 89 PHE A CA 1
ATOM 722 C C . PHE A 1 89 ? -3.678 -2.443 -3.312 1.00 88.12 89 PHE A C 1
ATOM 724 O O . PHE A 1 89 ? -4.349 -2.872 -2.368 1.00 88.12 89 PHE A O 1
ATOM 731 N N . ILE A 1 90 ? -3.566 -3.146 -4.445 1.00 89.19 90 ILE A N 1
ATOM 732 C CA . ILE A 1 90 ? -4.197 -4.462 -4.632 1.00 89.19 90 ILE A CA 1
ATOM 733 C C . ILE A 1 90 ? -3.580 -5.512 -3.700 1.00 89.19 90 ILE A C 1
ATOM 735 O O . ILE A 1 90 ? -4.318 -6.321 -3.123 1.00 89.19 90 ILE A O 1
ATOM 739 N N . ILE A 1 91 ? -2.251 -5.532 -3.576 1.00 89.44 91 ILE A N 1
ATOM 740 C CA . ILE A 1 91 ? -1.541 -6.494 -2.726 1.00 89.44 91 ILE A CA 1
ATOM 741 C C . ILE A 1 91 ? -1.797 -6.162 -1.258 1.00 89.44 91 ILE A C 1
ATOM 743 O O . ILE A 1 91 ? -2.262 -7.046 -0.537 1.00 89.44 91 ILE A O 1
ATOM 747 N N . TYR A 1 92 ? -1.674 -4.894 -0.868 1.00 85.00 92 TYR A N 1
ATOM 748 C CA . TYR A 1 92 ? -2.009 -4.392 0.461 1.00 85.00 92 TYR A CA 1
ATOM 749 C C . TYR A 1 92 ? -3.391 -4.863 0.910 1.00 85.00 92 TYR A C 1
ATOM 751 O O . TYR A 1 92 ? -3.542 -5.480 1.966 1.00 85.00 92 TYR A O 1
ATOM 759 N N . ARG A 1 93 ? -4.419 -4.676 0.070 1.00 83.50 93 ARG A N 1
ATOM 760 C CA . ARG A 1 93 ? -5.785 -5.101 0.399 1.00 83.50 93 ARG A CA 1
ATOM 761 C C . ARG A 1 93 ? -5.874 -6.600 0.692 1.00 83.50 93 ARG A C 1
ATOM 763 O O . ARG A 1 93 ? -6.601 -6.996 1.603 1.00 83.50 93 ARG A O 1
ATOM 770 N N . LYS A 1 94 ? -5.158 -7.436 -0.066 1.00 84.75 94 LYS A N 1
ATOM 771 C CA . LYS A 1 94 ? -5.108 -8.888 0.174 1.00 84.75 94 LYS A CA 1
ATOM 772 C C . LYS A 1 94 ? -4.329 -9.229 1.441 1.00 84.75 94 LYS A C 1
ATOM 774 O O . LYS A 1 94 ? -4.783 -10.078 2.202 1.00 84.75 94 LYS A O 1
ATOM 779 N N . VAL A 1 95 ? -3.190 -8.580 1.673 1.00 82.44 95 VAL A N 1
ATOM 780 C CA . VAL A 1 95 ? -2.343 -8.814 2.850 1.00 82.44 95 VAL A CA 1
ATOM 781 C C . VAL A 1 95 ? -3.080 -8.420 4.126 1.00 82.44 95 VAL A C 1
ATOM 783 O O . VAL A 1 95 ? -3.087 -9.193 5.079 1.00 82.44 95 VAL A O 1
ATOM 786 N N . VAL A 1 96 ? -3.778 -7.283 4.133 1.00 80.19 96 VAL A N 1
ATOM 787 C CA . VAL A 1 96 ? -4.595 -6.854 5.275 1.00 80.19 96 VAL A CA 1
ATOM 788 C C . VAL A 1 96 ? -5.766 -7.798 5.512 1.00 80.19 96 VAL A C 1
ATOM 790 O O . VAL A 1 96 ? -6.006 -8.168 6.658 1.00 80.19 96 VAL A O 1
ATOM 793 N N . GLN A 1 97 ? -6.471 -8.243 4.466 1.00 77.50 97 GLN A N 1
ATOM 794 C CA . GLN A 1 97 ? -7.530 -9.251 4.621 1.00 77.50 97 GLN A CA 1
ATOM 795 C C . GLN A 1 97 ? -6.990 -10.538 5.250 1.00 77.50 97 GLN A C 1
ATOM 797 O O . GLN A 1 97 ? -7.545 -11.021 6.235 1.00 77.50 97 GLN A O 1
ATOM 802 N N . TRP A 1 98 ? -5.862 -11.034 4.744 1.00 79.50 98 TRP A N 1
ATOM 803 C CA . TRP A 1 98 ? -5.202 -12.215 5.288 1.00 79.50 98 TRP A CA 1
ATOM 804 C C . TRP A 1 98 ? -4.724 -12.014 6.732 1.00 79.50 98 TRP A C 1
ATOM 806 O O . TRP A 1 98 ? -4.882 -12.905 7.563 1.00 79.50 98 TRP A O 1
ATOM 816 N N . ALA A 1 99 ? -4.177 -10.843 7.063 1.00 74.94 99 ALA A N 1
ATOM 817 C CA . ALA A 1 99 ? -3.743 -10.517 8.417 1.00 74.94 99 ALA A CA 1
ATOM 818 C C . ALA A 1 99 ? -4.930 -10.445 9.391 1.00 74.94 99 ALA A C 1
ATOM 820 O O . ALA A 1 99 ? -4.849 -10.972 10.499 1.00 74.94 99 ALA A O 1
ATOM 821 N N . ILE A 1 100 ? -6.054 -9.852 8.979 1.00 75.06 100 ILE A N 1
ATOM 822 C CA . ILE A 1 100 ? -7.278 -9.795 9.789 1.00 75.06 100 ILE A CA 1
ATOM 823 C C . ILE A 1 100 ? -7.797 -11.207 10.086 1.00 75.06 100 ILE A C 1
ATOM 825 O O . ILE A 1 100 ? -8.120 -11.499 11.239 1.00 75.06 100 ILE A O 1
ATOM 829 N N . GLU A 1 101 ? -7.846 -12.074 9.071 1.00 73.88 101 GLU A N 1
ATOM 830 C CA . GLU A 1 101 ? -8.295 -13.465 9.204 1.00 73.88 101 GLU A CA 1
ATOM 831 C C . GLU A 1 101 ? -7.339 -14.294 10.071 1.00 73.88 101 GLU A C 1
ATOM 833 O O . GLU A 1 101 ? -7.779 -15.017 10.963 1.00 73.88 101 GLU A O 1
ATOM 838 N N . LYS A 1 102 ? -6.024 -14.165 9.861 1.00 71.44 102 LYS A N 1
ATOM 839 C CA . LYS A 1 102 ? -5.029 -15.006 10.537 1.00 71.44 102 LYS A CA 1
ATOM 840 C C . LYS A 1 102 ? -4.786 -14.631 11.996 1.00 71.44 102 LYS A C 1
ATOM 842 O O . LYS A 1 102 ? -4.510 -15.510 12.807 1.00 71.44 102 LYS A O 1
ATOM 847 N N . PHE A 1 103 ? -4.877 -13.350 12.339 1.00 66.69 103 PHE A N 1
ATOM 848 C CA . PHE A 1 103 ? -4.639 -12.871 13.704 1.00 66.69 103 PHE A CA 1
ATOM 849 C C . PHE A 1 103 ? -5.933 -12.686 14.518 1.00 66.69 103 PHE A C 1
ATOM 851 O O . PHE A 1 103 ? -5.876 -12.155 15.626 1.00 66.69 103 PHE A O 1
ATOM 858 N N . ASN A 1 104 ? -7.089 -13.108 13.981 1.00 64.00 104 ASN A N 1
ATOM 859 C CA . ASN A 1 104 ? -8.427 -12.928 14.564 1.00 64.00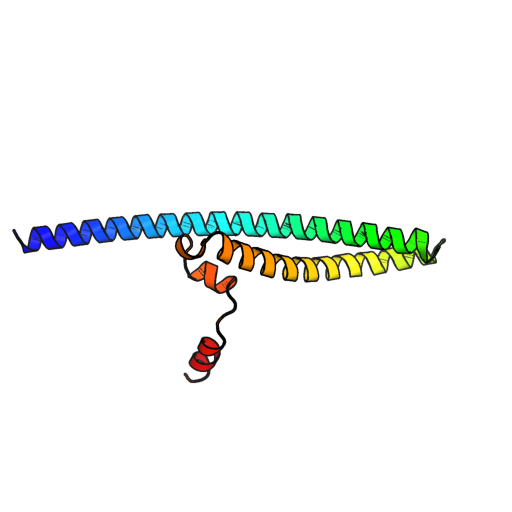 104 ASN A CA 1
ATOM 860 C C . ASN A 1 104 ? -8.661 -11.497 15.093 1.00 64.00 104 ASN A C 1
ATOM 862 O O . ASN A 1 104 ? -9.261 -11.258 16.141 1.00 64.00 104 ASN A O 1
ATOM 866 N N . ILE A 1 105 ? -8.141 -10.513 14.352 1.00 59.41 105 ILE A N 1
ATOM 867 C CA . ILE A 1 105 ? -8.192 -9.092 14.725 1.00 59.41 105 ILE A CA 1
ATOM 868 C C . ILE A 1 105 ? -9.646 -8.587 14.712 1.00 59.41 105 ILE A C 1
ATOM 870 O O . ILE A 1 105 ? -9.969 -7.600 15.374 1.00 59.41 105 ILE A O 1
ATOM 874 N N . ALA A 1 106 ? -10.531 -9.319 14.026 1.00 55.91 106 ALA A N 1
ATOM 875 C CA . ALA A 1 106 ? -11.967 -9.091 13.988 1.00 55.91 106 ALA A CA 1
ATOM 876 C C . ALA A 1 106 ? -12.616 -8.986 15.381 1.00 55.91 106 ALA A C 1
ATOM 878 O O . ALA A 1 106 ? -13.498 -8.159 15.565 1.00 55.91 106 ALA A O 1
ATOM 879 N N . GLU A 1 107 ? -12.150 -9.744 16.379 1.00 53.25 107 GLU A N 1
ATOM 880 C CA . GLU A 1 107 ? -12.703 -9.678 17.744 1.00 53.25 107 GLU A CA 1
ATOM 881 C C . GLU A 1 107 ? -12.190 -8.484 18.566 1.00 53.25 107 GLU A C 1
ATOM 883 O O . GLU A 1 107 ? -12.808 -8.088 19.556 1.00 53.25 107 GLU A O 1
ATOM 888 N N . LYS A 1 108 ? -11.052 -7.889 18.181 1.00 51.69 108 LYS A N 1
ATOM 889 C CA . LYS A 1 108 ? -10.364 -6.845 18.967 1.00 51.69 108 LYS A CA 1
ATOM 890 C C . LYS A 1 108 ? -10.530 -5.429 18.417 1.00 51.69 108 LYS A C 1
ATOM 892 O O . LYS A 1 108 ? -10.071 -4.477 19.055 1.00 51.69 108 LYS A O 1
ATOM 897 N N . ILE A 1 109 ? -11.169 -5.280 17.259 1.00 55.88 109 ILE A N 1
ATOM 898 C CA . ILE A 1 109 ? -11.316 -4.014 16.535 1.00 55.88 109 ILE A CA 1
ATOM 899 C C . ILE A 1 109 ? -12.797 -3.721 16.301 1.00 55.88 109 ILE A C 1
ATOM 901 O O . ILE A 1 109 ? -13.612 -4.622 16.158 1.00 55.88 109 ILE A O 1
ATOM 905 N N . ASN A 1 110 ? -13.154 -2.439 16.314 1.00 51.09 110 ASN A N 1
ATOM 906 C CA . ASN A 1 110 ? -14.523 -1.986 16.103 1.00 51.09 110 ASN A CA 1
ATOM 907 C C . ASN A 1 110 ? -15.004 -2.338 14.676 1.00 51.09 110 ASN A C 1
ATOM 909 O O . ASN A 1 110 ? -14.287 -2.076 13.705 1.00 51.09 110 ASN A O 1
ATOM 913 N N . ASP A 1 111 ? -16.220 -2.879 14.543 1.00 55.66 111 ASP A N 1
ATOM 914 C CA . ASP A 1 111 ? -16.779 -3.389 13.278 1.00 55.66 111 ASP A CA 1
ATOM 915 C C . ASP A 1 111 ? -16.747 -2.362 12.136 1.00 55.66 111 ASP A C 1
ATOM 917 O O . ASP A 1 111 ? -16.517 -2.716 10.982 1.00 55.66 111 ASP A O 1
ATOM 921 N N . ASN A 1 112 ? -16.864 -1.065 12.440 1.00 54.72 112 ASN A N 1
ATOM 922 C CA . ASN A 1 112 ? -16.786 -0.003 11.429 1.00 54.72 112 ASN A CA 1
ATOM 923 C C . ASN A 1 112 ? -15.457 0.026 10.653 1.00 54.72 112 ASN A C 1
ATOM 925 O O . ASN A 1 112 ? -15.446 0.383 9.475 1.00 54.72 112 ASN A O 1
ATOM 929 N N . VAL A 1 113 ? -14.342 -0.358 11.282 1.00 54.53 113 VAL A N 1
ATOM 930 C CA . VAL A 1 113 ? -13.039 -0.437 10.602 1.00 54.53 113 VAL A CA 1
ATOM 931 C C . VAL A 1 113 ? -12.936 -1.739 9.810 1.00 54.53 113 VAL A C 1
ATOM 933 O O . VAL A 1 113 ? -12.456 -1.733 8.680 1.00 54.53 113 VAL A O 1
ATOM 936 N N . LEU A 1 114 ? -13.479 -2.838 10.338 1.00 56.59 114 LEU A N 1
ATOM 937 C CA . LEU A 1 114 ? -13.556 -4.119 9.631 1.00 56.59 114 LEU A CA 1
ATOM 938 C C . LEU A 1 114 ? -14.389 -4.033 8.350 1.00 56.59 114 LEU A C 1
ATOM 940 O O . LEU A 1 114 ? -14.021 -4.664 7.364 1.00 56.59 114 LEU A O 1
ATOM 944 N N . VAL A 1 115 ? -15.451 -3.224 8.315 1.00 57.25 115 VAL A N 1
ATOM 945 C CA . VAL A 1 115 ? -16.290 -3.023 7.117 1.00 57.25 115 VAL A CA 1
ATOM 946 C C . VAL A 1 115 ? -15.519 -2.379 5.957 1.00 57.25 115 VAL A C 1
ATOM 948 O O . VAL A 1 115 ? -15.820 -2.670 4.801 1.00 57.25 115 VAL A O 1
ATOM 951 N N . HIS A 1 116 ? -14.507 -1.544 6.224 1.00 58.00 116 HIS A N 1
ATOM 952 C CA . HIS A 1 116 ? -13.659 -0.979 5.163 1.00 58.00 116 HIS A CA 1
ATOM 953 C C . HIS A 1 116 ? -12.716 -2.019 4.535 1.00 58.00 116 HIS A C 1
ATOM 955 O O . HIS A 1 116 ? -12.370 -1.901 3.358 1.00 58.00 116 HIS A O 1
ATOM 961 N N . TYR A 1 117 ? -12.341 -3.061 5.284 1.00 54.41 117 TYR A N 1
ATOM 962 C CA . TYR A 1 117 ? -11.381 -4.076 4.838 1.00 54.41 117 TYR A CA 1
ATOM 963 C C . TYR A 1 117 ? -12.027 -5.411 4.425 1.00 54.41 117 TYR A C 1
ATOM 965 O O . TYR A 1 117 ? -11.509 -6.091 3.533 1.00 54.41 117 TYR A O 1
ATOM 973 N N . LYS A 1 118 ? -13.185 -5.790 4.983 1.00 50.69 118 LYS A N 1
ATOM 974 C CA . LYS A 1 118 ? -13.967 -6.952 4.534 1.00 50.69 118 LYS A CA 1
ATOM 975 C C . LYS A 1 118 ? -14.616 -6.656 3.182 1.00 50.69 118 LYS A C 1
ATOM 977 O O . LYS A 1 118 ? -15.203 -5.601 2.955 1.00 50.69 118 LYS A O 1
ATOM 982 N N . LYS A 1 119 ? -14.557 -7.627 2.264 1.00 46.12 119 LYS A N 1
ATOM 983 C CA . LYS A 1 119 ? -15.491 -7.681 1.129 1.00 46.12 119 LYS A CA 1
ATOM 984 C C . LYS A 1 119 ? -16.896 -7.665 1.733 1.00 46.12 119 LYS A C 1
ATOM 986 O O . LYS A 1 119 ? -17.253 -8.631 2.399 1.00 46.12 119 LYS A O 1
ATOM 991 N N . GLN A 1 120 ? -17.668 -6.596 1.530 1.00 46.59 120 GLN A N 1
ATOM 992 C CA . GLN A 1 120 ? -19.092 -6.630 1.862 1.00 46.59 120 GLN A CA 1
ATOM 993 C C . GLN A 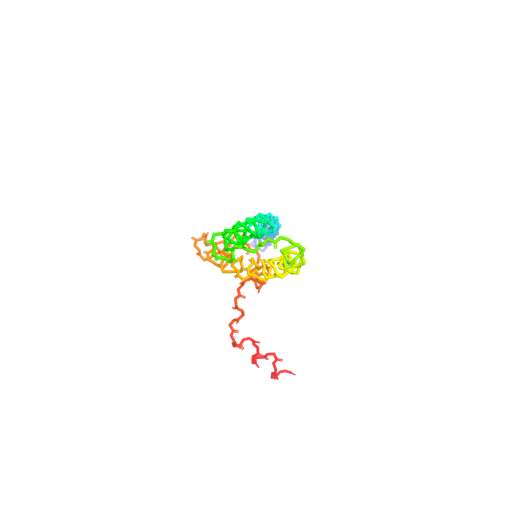1 120 ? -19.696 -7.875 1.196 1.00 46.59 120 GLN A C 1
ATOM 995 O O . GLN A 1 120 ? -19.542 -8.019 -0.028 1.00 46.59 120 GLN A O 1
ATOM 1000 N N . PRO A 1 121 ? -20.309 -8.799 1.958 1.00 44.34 121 PRO A N 1
ATOM 1001 C CA . PRO A 1 121 ? -21.047 -9.895 1.358 1.00 44.34 121 PRO A CA 1
ATOM 1002 C C . PRO A 1 121 ? -22.110 -9.288 0.439 1.00 44.34 121 PRO A C 1
ATOM 1004 O O . PRO A 1 121 ? -22.744 -8.286 0.770 1.00 44.34 121 PRO A O 1
ATOM 1007 N N . LYS A 1 122 ? -22.240 -9.848 -0.768 1.00 50.66 122 LYS A N 1
ATOM 1008 C CA . LYS A 1 122 ? -23.113 -9.319 -1.830 1.00 50.66 122 LYS A CA 1
ATOM 1009 C C . LYS A 1 122 ? -24.570 -9.124 -1.373 1.00 50.66 122 LYS A C 1
ATOM 1011 O O . LYS A 1 122 ? -25.252 -8.280 -1.943 1.00 50.66 122 LYS A O 1
ATOM 1016 N N . GLU A 1 123 ? -25.003 -9.833 -0.332 1.00 52.69 123 GLU A N 1
ATOM 1017 C CA . GLU A 1 123 ? -26.359 -9.782 0.229 1.00 52.69 123 GLU A CA 1
ATOM 1018 C C . GLU A 1 123 ? -26.746 -8.403 0.800 1.00 52.69 123 GLU A C 1
ATOM 1020 O O . GLU A 1 123 ? -27.889 -7.978 0.645 1.00 52.69 123 GLU A O 1
ATOM 1025 N N . ASP A 1 124 ? -25.799 -7.629 1.346 1.00 51.53 124 ASP A N 1
ATOM 1026 C CA . ASP A 1 124 ? -26.096 -6.297 1.910 1.00 51.53 124 ASP A CA 1
ATOM 1027 C C . ASP A 1 124 ? -26.325 -5.216 0.839 1.00 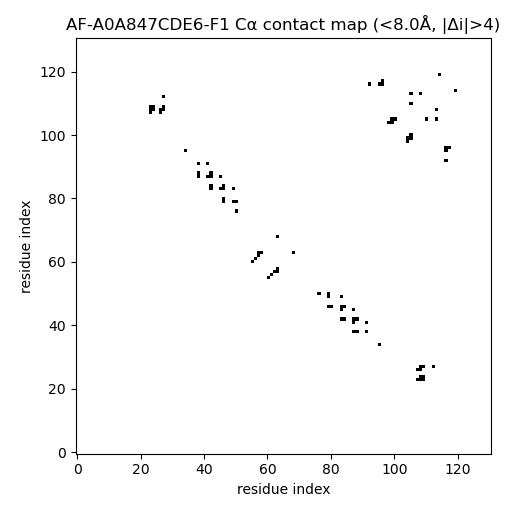51.53 124 ASP A C 1
ATOM 1029 O O . ASP A 1 124 ? -26.953 -4.181 1.091 1.00 51.53 124 ASP A O 1
ATOM 1033 N N . LYS A 1 125 ? -25.832 -5.439 -0.387 1.00 52.34 125 LYS A N 1
ATOM 1034 C CA . LYS A 1 125 ? -26.077 -4.523 -1.511 1.00 52.34 125 LYS A CA 1
ATOM 1035 C C . LYS A 1 125 ? -27.493 -4.665 -2.057 1.00 52.34 125 LYS A C 1
ATOM 1037 O O . LYS A 1 125 ? -28.092 -3.660 -2.429 1.00 52.34 125 LYS A O 1
ATOM 1042 N N . GLU A 1 126 ? -28.043 -5.875 -2.064 1.00 53.25 126 GLU A N 1
ATOM 1043 C CA . GLU A 1 126 ? -29.405 -6.118 -2.547 1.00 53.25 126 GLU A CA 1
ATOM 1044 C C . GLU A 1 126 ? -30.467 -5.622 -1.555 1.00 53.25 126 GLU A C 1
ATOM 1046 O O . GLU A 1 126 ? -31.501 -5.107 -1.977 1.00 53.25 126 GLU A O 1
ATOM 1051 N N . ALA A 1 127 ? -30.190 -5.666 -0.247 1.00 55.22 127 ALA A N 1
ATOM 1052 C CA . ALA A 1 127 ? -31.095 -5.141 0.779 1.00 55.22 127 ALA A CA 1
ATOM 1053 C C . ALA A 1 127 ? -31.199 -3.601 0.781 1.00 55.22 127 ALA A C 1
ATOM 1055 O O . ALA A 1 127 ? -32.261 -3.058 1.086 1.00 55.22 127 ALA A O 1
ATOM 1056 N N . LYS A 1 128 ? -30.128 -2.881 0.409 1.00 53.94 128 LYS A N 1
ATOM 1057 C CA . LYS A 1 128 ? -30.137 -1.407 0.291 1.00 53.94 128 LYS A CA 1
ATOM 1058 C C . LYS A 1 128 ? -30.741 -0.878 -1.011 1.00 53.94 128 LYS A C 1
ATOM 1060 O O . LYS A 1 128 ? -31.148 0.273 -1.036 1.00 53.94 128 LYS A O 1
ATOM 1065 N N . LEU A 1 129 ? -30.803 -1.690 -2.066 1.00 56.94 129 LEU A N 1
ATOM 1066 C CA . LEU A 1 129 ? -31.445 -1.334 -3.342 1.00 56.94 129 LEU A CA 1
ATOM 1067 C C . LEU A 1 129 ? -32.964 -1.580 -3.344 1.00 56.94 129 LEU A C 1
ATOM 1069 O O . LEU A 1 129 ? -33.642 -1.183 -4.286 1.00 56.94 129 LEU A O 1
ATOM 1073 N N . ARG A 1 130 ? -33.494 -2.252 -2.312 1.00 52.44 130 ARG A N 1
ATOM 1074 C CA . ARG A 1 130 ? -34.923 -2.573 -2.147 1.00 52.44 130 ARG A CA 1
ATOM 1075 C C . ARG A 1 130 ? -35.642 -1.724 -1.082 1.00 52.44 130 ARG A C 1
ATOM 1077 O O . ARG A 1 130 ? -36.783 -2.036 -0.750 1.00 52.44 130 ARG A O 1
ATOM 1084 N N . LYS A 1 131 ? -34.992 -0.690 -0.540 1.00 44.78 131 LYS A N 1
ATOM 1085 C CA . LYS A 1 131 ? -35.618 0.369 0.273 1.00 44.78 131 LYS A CA 1
ATOM 1086 C C . LYS A 1 131 ? -35.637 1.664 -0.518 1.00 44.78 131 LYS A C 1
ATOM 1088 O O . LYS A 1 131 ? -36.604 2.424 -0.317 1.00 44.78 131 LYS A O 1
#

Sequence (131 aa):
MIDEEIDEKVREQRKKDAIEYQNKKRNSYIFMLCASLFEIVETVLLIVVLFVVFMFFMIKVFHIQGDAATILFQVMTVVIFIGGMILGFIIYRKVVQWAIEKFNIAEKINDNVLVHYKKQPKEDKEAKLRK

Secondary structure (DSSP, 8-state):
-HHHHHHHHHHHHHHHHHHHHHHHHHHHHHHHHHHHHHHHHHHHHHHHHHHHHHHHHIIIII---SHHHHHHHHHHHHHHHHHHHHHHHHHHHHHHHHHHHHTTGGGTS-HHHHHHHS---THHHHHHS--

Mean predicted aligned error: 12.14 Å

Radius of gyration: 24.84 Å; Cα contacts (8 Å, |Δi|>4): 48; chains: 1; bounding box: 57×25×75 Å